Protein AF-L8I8I6-F1 (afdb_monomer_lite)

Organism: NCBI:txid72004

Sequence (66 aa):
AHHSLIEGNRNHILQALFITIALGVYFTLLQASEYYEAPFTISDGVYGSTPFVATGFHGLHVI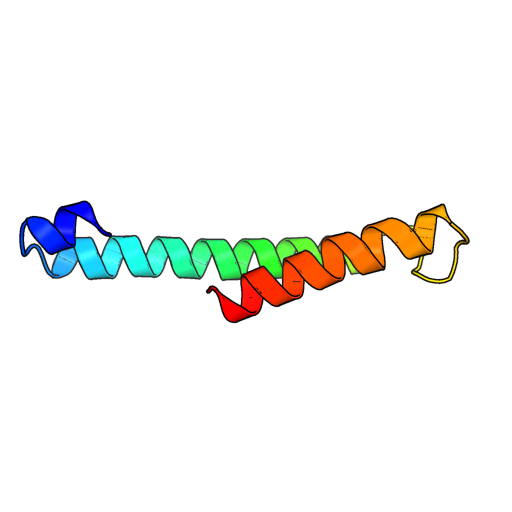IGS

Secondary structure (DSSP, 8-state):
-HHHHHTT-HHHHHHHHHHHHHHHHHHHHHHHHHHHH-SS-TTSHHHHHHHHHHHHHHHHHHHHH-

Structure (mmCIF, N/CA/C/O backbone):
data_AF-L8I8I6-F1
#
_entry.id   AF-L8I8I6-F1
#
loop_
_atom_site.group_PDB
_atom_site.id
_atom_site.type_symbol
_atom_site.label_atom_id
_atom_site.label_alt_id
_atom_site.label_comp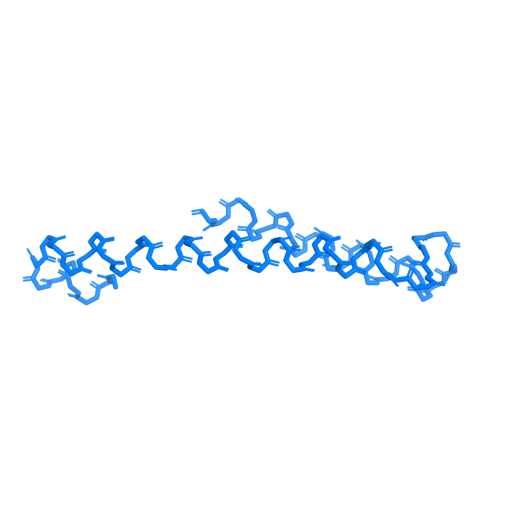_id
_atom_site.label_asym_id
_atom_site.label_entity_id
_atom_site.label_seq_id
_atom_site.pdbx_PDB_ins_code
_atom_site.Cartn_x
_atom_site.Cartn_y
_atom_site.Cartn_z
_atom_site.occupancy
_atom_site.B_iso_or_equiv
_atom_site.auth_seq_id
_atom_site.auth_comp_id
_atom_site.auth_asym_id
_atom_site.auth_atom_id
_atom_site.pdbx_PDB_model_num
ATOM 1 N N . ALA A 1 1 ? -10.414 3.041 18.509 1.00 87.62 1 ALA A N 1
ATOM 2 C CA . ALA A 1 1 ? -10.230 1.670 19.029 1.00 87.62 1 ALA A CA 1
ATOM 3 C C . ALA A 1 1 ? -9.640 1.685 20.443 1.00 87.62 1 ALA A C 1
ATOM 5 O O . ALA A 1 1 ? -10.374 1.389 21.373 1.00 87.62 1 ALA A O 1
ATOM 6 N N . HIS A 1 2 ? -8.370 2.080 20.629 1.00 95.19 2 HI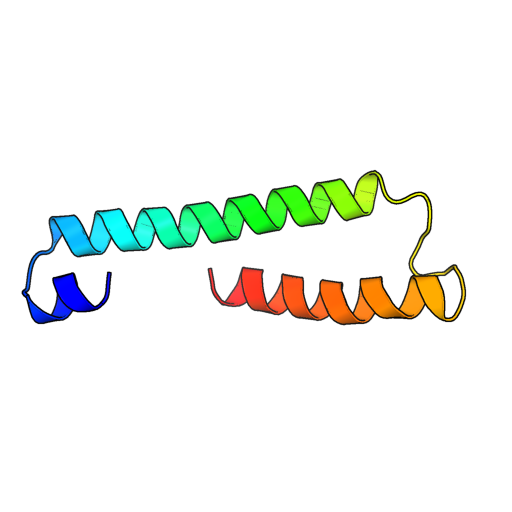S A N 1
ATOM 7 C CA . HIS A 1 2 ? -7.653 1.946 21.912 1.00 95.19 2 HIS A CA 1
ATOM 8 C C . HIS A 1 2 ? -8.318 2.628 23.129 1.00 95.19 2 HIS A C 1
ATOM 10 O O . HIS A 1 2 ? -8.501 1.976 24.149 1.00 95.19 2 HIS A O 1
ATOM 16 N N . HIS A 1 3 ? -8.751 3.894 23.041 1.00 94.94 3 HIS A N 1
ATOM 17 C CA . HIS A 1 3 ? -9.428 4.549 24.181 1.00 94.94 3 HIS A CA 1
ATOM 18 C C . HIS A 1 3 ? -10.743 3.853 24.554 1.00 94.94 3 HIS A C 1
ATOM 20 O O . HIS A 1 3 ? -10.955 3.522 25.714 1.00 94.94 3 HIS A O 1
ATOM 26 N N . SER A 1 4 ? -11.559 3.486 23.563 1.00 93.00 4 SER A N 1
ATOM 27 C CA . SER A 1 4 ? -12.798 2.730 23.785 1.00 93.00 4 SER A CA 1
ATOM 28 C C . SER A 1 4 ? -12.570 1.344 24.408 1.00 93.00 4 SER A C 1
ATOM 30 O O . SER A 1 4 ? -13.487 0.806 25.019 1.00 93.00 4 SER A O 1
ATOM 32 N N . LEU A 1 5 ? -11.366 0.767 24.270 1.00 94.25 5 LEU A N 1
ATOM 33 C CA . LEU A 1 5 ? -10.965 -0.473 24.947 1.00 94.25 5 LEU A CA 1
ATOM 34 C C . LEU A 1 5 ? -10.699 -0.234 26.435 1.00 94.25 5 LEU A C 1
ATOM 36 O O . LEU A 1 5 ? -11.186 -1.003 27.258 1.00 94.25 5 LEU A O 1
ATOM 40 N N . ILE A 1 6 ? -10.000 0.852 26.774 1.00 96.25 6 ILE A N 1
ATOM 41 C CA . ILE A 1 6 ? -9.769 1.281 28.163 1.00 96.25 6 ILE A CA 1
ATOM 42 C C . ILE A 1 6 ? -11.100 1.646 28.848 1.00 96.25 6 ILE A C 1
ATOM 44 O O . ILE A 1 6 ? -11.315 1.309 30.007 1.00 96.25 6 ILE A O 1
ATOM 48 N N . GLU A 1 7 ? -12.022 2.272 28.114 1.00 94.94 7 GLU A N 1
ATOM 49 C CA . GLU A 1 7 ? -13.374 2.637 28.569 1.00 94.94 7 GLU A CA 1
ATOM 50 C C . GLU A 1 7 ? -14.362 1.449 28.618 1.00 94.94 7 GLU A C 1
ATOM 52 O O . GLU A 1 7 ? -15.504 1.614 29.045 1.00 94.94 7 GLU A O 1
ATOM 57 N N . GLY A 1 8 ? -13.978 0.257 28.140 1.00 94.31 8 GLY A N 1
ATOM 58 C CA . GLY A 1 8 ? -14.850 -0.926 28.086 1.00 94.31 8 GLY A CA 1
ATOM 59 C C . GLY A 1 8 ? -15.999 -0.866 27.061 1.00 94.31 8 GLY A C 1
ATOM 60 O O . GLY A 1 8 ? -16.849 -1.760 27.028 1.00 94.31 8 GLY A O 1
ATOM 61 N N . ASN A 1 9 ? -16.047 0.147 26.190 1.00 95.62 9 ASN A N 1
ATOM 62 C CA . ASN A 1 9 ? -17.120 0.346 25.212 1.00 95.62 9 ASN A CA 1
ATOM 63 C C . ASN A 1 9 ? -16.946 -0.563 23.978 1.00 95.62 9 ASN A C 1
ATOM 6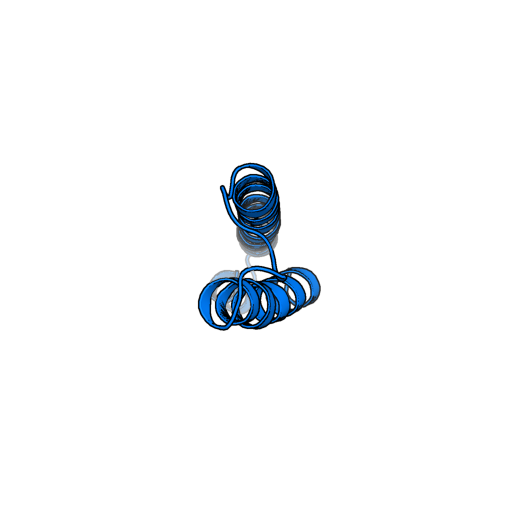5 O O . ASN A 1 9 ? -16.427 -0.156 22.934 1.00 95.62 9 ASN A O 1
ATOM 69 N N . ARG A 1 10 ? -17.432 -1.807 24.087 1.00 95.12 10 ARG A N 1
ATOM 70 C CA . ARG A 1 10 ? -17.319 -2.847 23.046 1.00 95.12 10 ARG A CA 1
ATOM 71 C C . ARG A 1 10 ? -17.770 -2.401 21.651 1.00 95.12 10 ARG A C 1
ATOM 73 O O . ARG A 1 10 ? -17.092 -2.726 20.678 1.00 95.12 10 ARG A O 1
ATOM 80 N N . ASN A 1 11 ? -18.869 -1.656 21.541 1.00 95.94 11 ASN A N 1
ATOM 81 C CA . ASN A 1 11 ? -19.400 -1.233 20.242 1.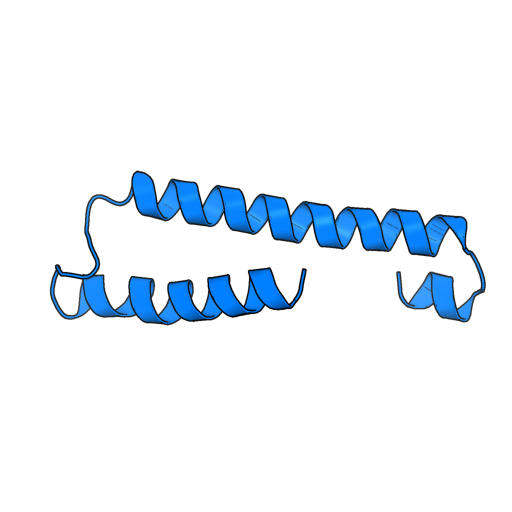00 95.94 11 ASN A CA 1
ATOM 82 C C . ASN A 1 11 ? -18.450 -0.248 19.547 1.00 95.94 11 ASN A C 1
ATOM 84 O O . ASN A 1 11 ? -18.128 -0.431 18.374 1.00 95.94 11 ASN A O 1
ATOM 88 N N . HIS A 1 12 ? -17.931 0.743 20.280 1.00 96.12 12 HIS A N 1
ATOM 89 C CA . HIS A 1 12 ? -16.999 1.728 19.722 1.00 96.12 12 HIS A CA 1
ATOM 90 C C . HIS A 1 12 ? -15.617 1.122 19.418 1.00 96.12 12 HIS A C 1
ATOM 92 O O . HIS A 1 12 ? -14.970 1.546 18.459 1.00 96.12 12 HIS A O 1
ATOM 98 N N . ILE A 1 13 ? -15.167 0.106 20.172 1.00 97.62 13 ILE A N 1
ATOM 99 C CA . ILE A 1 13 ? -13.950 -0.657 19.829 1.00 97.62 13 ILE A CA 1
ATOM 100 C C . ILE A 1 13 ? -14.111 -1.298 18.452 1.00 97.62 13 ILE A C 1
ATOM 102 O O . ILE A 1 13 ? -13.278 -1.061 17.579 1.00 97.62 13 ILE A O 1
ATOM 106 N N . LEU A 1 14 ? -15.174 -2.091 18.267 1.00 97.69 14 LEU A N 1
ATOM 107 C CA . LEU A 1 14 ? -15.408 -2.856 17.042 1.00 97.69 14 LEU A CA 1
ATOM 108 C C . LEU A 1 14 ? -15.615 -1.934 15.838 1.00 97.69 14 LEU A C 1
ATOM 110 O O . LEU A 1 14 ? -14.980 -2.142 14.810 1.00 97.69 14 LEU A O 1
ATOM 114 N N . GLN A 1 15 ? -16.425 -0.880 15.982 1.00 97.81 15 GLN A N 1
ATOM 115 C CA . GLN A 1 15 ? -16.641 0.108 14.924 1.00 97.81 15 GLN A CA 1
ATOM 116 C C . GLN A 1 15 ? -15.332 0.793 14.514 1.00 97.81 15 GLN A C 1
ATOM 118 O O . GLN A 1 15 ? -15.013 0.857 13.329 1.00 97.81 15 GLN A O 1
ATOM 123 N N . ALA A 1 16 ? -14.553 1.294 15.477 1.00 97.81 16 ALA A N 1
ATOM 124 C CA . ALA A 1 16 ? -13.324 2.013 15.163 1.00 97.81 16 ALA A CA 1
ATOM 125 C C . ALA A 1 16 ? -12.228 1.091 14.604 1.00 97.81 16 ALA A C 1
ATOM 127 O O . ALA A 1 16 ? -11.505 1.508 13.708 1.00 97.81 16 ALA A O 1
ATOM 128 N N . LEU A 1 17 ? -12.111 -0.145 15.105 1.00 97.88 17 LEU A N 1
ATOM 129 C CA . LEU A 1 17 ? -11.169 -1.132 14.571 1.00 97.88 17 LEU A CA 1
ATOM 130 C C . LEU A 1 17 ? -11.545 -1.527 13.138 1.00 97.88 17 LEU A C 1
ATOM 132 O O . LEU A 1 17 ? -10.683 -1.522 12.267 1.00 97.88 17 LEU A O 1
ATOM 136 N N . PHE A 1 18 ? -12.829 -1.784 12.872 1.00 98.19 18 PHE A N 1
ATOM 137 C CA . PHE A 1 18 ? -13.321 -2.079 11.525 1.00 98.19 18 PHE A CA 1
ATOM 138 C C . PHE A 1 18 ? -13.012 -0.945 10.536 1.00 98.19 18 PHE A C 1
ATOM 140 O O . PHE A 1 18 ? -12.541 -1.213 9.435 1.00 98.19 18 PHE A O 1
ATOM 147 N N . ILE A 1 19 ? -13.202 0.318 10.938 1.00 98.38 19 ILE A N 1
ATOM 148 C CA . ILE A 1 19 ? -12.836 1.482 10.113 1.00 98.38 19 ILE A CA 1
ATOM 149 C C . ILE A 1 19 ? -11.324 1.507 9.835 1.00 98.38 19 ILE A C 1
ATOM 151 O O . ILE A 1 19 ? -10.929 1.754 8.699 1.00 98.38 19 ILE A O 1
ATOM 155 N N . THR A 1 20 ? -10.471 1.222 10.826 1.00 98.25 20 THR A N 1
ATOM 156 C CA . THR A 1 20 ? -9.012 1.156 10.623 1.00 98.25 20 THR A CA 1
ATOM 157 C C . THR A 1 20 ? -8.619 0.071 9.614 1.00 98.25 20 THR A C 1
ATOM 159 O O . THR A 1 20 ? -7.866 0.365 8.689 1.00 98.25 20 THR A O 1
ATOM 162 N N . ILE A 1 21 ? -9.172 -1.140 9.732 1.00 98.44 21 ILE A N 1
ATOM 163 C CA . ILE A 1 21 ? -8.909 -2.249 8.796 1.00 98.44 21 ILE A CA 1
ATOM 164 C C . ILE A 1 21 ? -9.412 -1.894 7.387 1.00 98.44 21 ILE A C 1
ATOM 166 O O . ILE A 1 21 ? -8.694 -2.061 6.403 1.00 98.44 21 ILE A O 1
ATOM 170 N N . ALA A 1 22 ? -10.618 -1.326 7.276 1.00 98.44 22 ALA A N 1
ATOM 171 C CA . ALA A 1 22 ? -11.184 -0.895 5.998 1.00 98.44 22 ALA A CA 1
ATOM 172 C C . ALA A 1 22 ? -10.325 0.176 5.299 1.00 98.44 22 ALA A C 1
ATOM 174 O O . ALA A 1 22 ? -10.184 0.142 4.077 1.00 98.44 22 ALA A O 1
ATOM 175 N N . LEU A 1 23 ? -9.708 1.091 6.057 1.00 98.50 23 LEU A N 1
ATOM 176 C CA . LEU A 1 23 ? -8.764 2.076 5.519 1.00 98.50 23 LEU A CA 1
ATOM 177 C C . LEU A 1 23 ? -7.444 1.434 5.053 1.00 98.50 23 LEU A C 1
ATOM 179 O O . LEU A 1 23 ? -6.920 1.853 4.024 1.00 98.50 23 LEU A O 1
ATOM 183 N N . GLY A 1 24 ? -6.939 0.403 5.740 1.00 98.31 24 GLY A N 1
ATOM 184 C CA . GLY A 1 24 ? -5.766 -0.371 5.300 1.00 98.31 24 GLY A CA 1
ATOM 185 C C . GLY A 1 24 ? -6.014 -1.139 3.995 1.00 98.31 24 GLY A C 1
ATOM 186 O O . GLY A 1 24 ? -5.204 -1.088 3.064 1.00 98.31 24 GLY A O 1
ATOM 187 N N . VAL A 1 25 ? -7.190 -1.763 3.865 1.00 98.50 25 VAL A N 1
ATOM 188 C CA . VAL A 1 25 ? -7.637 -2.395 2.610 1.00 98.50 25 VAL A CA 1
ATOM 189 C C . VAL A 1 25 ? -7.802 -1.354 1.498 1.00 98.50 25 VAL A C 1
ATOM 191 O O . VAL A 1 25 ? -7.333 -1.572 0.383 1.00 98.50 25 VAL A O 1
ATOM 194 N N . TYR A 1 26 ? -8.410 -0.200 1.790 1.00 98.69 26 TYR A N 1
ATOM 195 C CA . TYR A 1 26 ? -8.583 0.879 0.814 1.00 98.69 26 TYR A CA 1
ATOM 196 C C . TYR A 1 26 ? -7.241 1.440 0.317 1.00 98.69 26 TYR A C 1
ATOM 198 O O . TYR A 1 26 ? -7.052 1.585 -0.889 1.00 98.69 26 TYR A O 1
ATOM 206 N N . PHE A 1 27 ? -6.280 1.669 1.218 1.00 98.56 27 PHE A N 1
ATOM 207 C CA . PHE A 1 27 ? -4.907 2.031 0.855 1.00 98.56 27 PHE A CA 1
ATOM 208 C C . PHE A 1 27 ? -4.263 0.974 -0.053 1.00 98.56 27 PHE A C 1
ATOM 210 O O . PHE A 1 27 ? -3.681 1.318 -1.076 1.00 98.56 27 PHE A O 1
ATOM 217 N N . THR A 1 28 ? -4.421 -0.312 0.272 1.00 98.50 28 THR A N 1
ATOM 218 C CA . THR A 1 28 ? -3.865 -1.417 -0.526 1.00 98.50 28 THR A CA 1
ATOM 219 C C . THR A 1 28 ? -4.447 -1.454 -1.946 1.00 98.50 28 THR A C 1
ATOM 221 O O . THR A 1 28 ? -3.709 -1.666 -2.906 1.00 98.50 28 THR A O 1
ATOM 224 N N . LEU A 1 29 ? -5.750 -1.193 -2.104 1.00 98.62 29 LEU A N 1
ATOM 225 C CA . LEU A 1 29 ? -6.397 -1.093 -3.419 1.00 98.62 29 LEU A CA 1
ATOM 226 C C . LEU A 1 29 ? -5.897 0.118 -4.220 1.00 98.62 29 LEU A C 1
ATOM 228 O O . LEU A 1 29 ? -5.622 -0.017 -5.412 1.00 98.62 29 LEU A O 1
ATOM 232 N N . LEU A 1 30 ? -5.727 1.277 -3.573 1.00 98.62 30 LEU A N 1
ATOM 233 C CA . LEU A 1 30 ? -5.137 2.456 -4.212 1.00 98.62 30 LEU A CA 1
ATOM 234 C C . LEU A 1 30 ? -3.696 2.185 -4.662 1.00 98.62 30 LEU A C 1
ATOM 236 O O . LEU A 1 30 ? -3.367 2.454 -5.816 1.00 98.62 30 LEU A O 1
ATOM 240 N N . GLN A 1 31 ? -2.868 1.579 -3.808 1.00 98.56 31 GLN A N 1
ATOM 241 C CA . GLN A 1 31 ? -1.481 1.231 -4.127 1.00 98.56 31 GLN A CA 1
ATOM 242 C C . GLN A 1 31 ? -1.388 0.241 -5.301 1.00 98.56 31 GLN A C 1
ATOM 244 O O . GLN A 1 31 ? -0.524 0.382 -6.165 1.00 98.56 31 GLN A O 1
ATOM 249 N N . ALA A 1 32 ? -2.307 -0.728 -5.380 1.00 98.50 32 ALA A N 1
ATOM 250 C CA . ALA A 1 32 ? -2.404 -1.639 -6.518 1.00 98.50 32 ALA A CA 1
ATOM 251 C C . ALA A 1 32 ? -2.809 -0.918 -7.818 1.00 98.50 32 ALA A C 1
ATOM 253 O O . ALA A 1 32 ? -2.275 -1.240 -8.878 1.00 98.50 32 ALA A O 1
ATOM 254 N N . SER A 1 33 ? -3.708 0.075 -7.749 1.00 98.69 33 SER A N 1
ATOM 255 C CA . SER A 1 33 ? -4.056 0.898 -8.918 1.00 98.69 33 SER A CA 1
ATOM 256 C C . SER A 1 33 ? -2.915 1.823 -9.355 1.00 98.69 33 SER A C 1
ATOM 258 O O . SER A 1 33 ? -2.654 1.926 -10.549 1.00 98.69 33 SER A O 1
ATOM 260 N N . GLU A 1 34 ? -2.163 2.410 -8.414 1.00 98.62 34 GLU A N 1
ATOM 261 C CA . GLU A 1 34 ? -0.965 3.206 -8.714 1.00 98.62 34 GLU A CA 1
ATOM 262 C C . GLU A 1 34 ? 0.072 2.368 -9.472 1.00 98.62 34 GLU A C 1
ATOM 264 O O . GLU A 1 34 ? 0.610 2.813 -10.480 1.00 98.62 34 GLU A O 1
ATOM 269 N N . TYR A 1 35 ? 0.306 1.125 -9.040 1.00 98.38 35 TYR A N 1
ATOM 270 C CA . TYR A 1 35 ? 1.235 0.206 -9.705 1.00 98.38 35 TYR A CA 1
ATOM 271 C C . TYR A 1 35 ? 0.786 -0.234 -11.105 1.00 98.38 35 TYR A C 1
ATOM 273 O O . TYR A 1 35 ? 1.633 -0.616 -11.909 1.00 98.38 35 TYR A O 1
ATOM 281 N N . TYR A 1 36 ? -0.518 -0.212 -11.392 1.00 98.38 36 TYR A N 1
ATOM 282 C CA . TYR A 1 36 ? -1.060 -0.559 -12.707 1.00 98.38 36 TYR A CA 1
ATOM 283 C C . TYR A 1 36 ? -1.008 0.621 -13.689 1.00 98.38 36 TYR A C 1
ATOM 285 O O . TYR A 1 36 ? -0.676 0.433 -14.856 1.00 98.38 36 TYR A O 1
ATOM 293 N N . GLU A 1 37 ? -1.300 1.834 -13.211 1.00 98.50 37 GLU A N 1
ATOM 294 C CA . GLU A 1 37 ? -1.301 3.068 -14.012 1.00 98.50 37 GLU A CA 1
ATOM 295 C C . GLU A 1 37 ? 0.094 3.722 -14.129 1.00 98.50 37 GLU A C 1
ATOM 297 O O . GLU A 1 37 ? 0.282 4.660 -14.908 1.00 98.50 37 GLU A O 1
ATOM 302 N N . ALA A 1 38 ? 1.090 3.260 -13.362 1.00 98.06 38 ALA A N 1
ATOM 303 C CA . ALA A 1 38 ? 2.452 3.785 -13.409 1.00 98.06 38 ALA A CA 1
ATOM 304 C C . ALA A 1 38 ? 3.065 3.633 -14.821 1.00 98.06 38 ALA A C 1
ATOM 306 O O . ALA A 1 38 ? 3.188 2.515 -15.324 1.00 98.06 38 ALA A O 1
ATOM 307 N N . PRO A 1 39 ? 3.556 4.718 -15.457 1.00 98.00 39 PRO A N 1
ATOM 308 C CA . PRO A 1 39 ? 4.151 4.664 -16.797 1.00 98.00 39 PRO A CA 1
ATOM 309 C C . PRO A 1 39 ? 5.594 4.116 -16.798 1.00 98.00 39 PRO A C 1
ATOM 311 O O . PRO A 1 39 ? 6.350 4.350 -17.739 1.00 98.00 39 PRO A O 1
ATOM 314 N N . PHE A 1 40 ? 5.995 3.438 -15.722 1.00 98.38 40 PHE A N 1
ATOM 315 C CA . PHE A 1 40 ? 7.312 2.852 -15.496 1.00 98.38 40 PHE A CA 1
ATOM 316 C C . PHE A 1 40 ? 7.173 1.601 -14.619 1.00 98.38 40 PHE A C 1
ATOM 318 O O . PHE A 1 40 ? 6.204 1.419 -13.887 1.00 98.38 40 PHE A O 1
ATOM 325 N N . THR A 1 41 ? 8.177 0.741 -14.679 1.00 98.25 41 THR A N 1
ATOM 326 C CA . THR A 1 41 ? 8.229 -0.590 -14.076 1.00 98.25 41 THR A CA 1
ATOM 327 C C . THR A 1 41 ? 9.432 -0.719 -13.141 1.00 98.25 41 THR A C 1
ATOM 329 O O . THR A 1 41 ? 10.336 0.116 -13.137 1.00 98.25 41 THR A O 1
ATOM 332 N N . ILE A 1 42 ? 9.505 -1.815 -12.382 1.00 98.31 42 ILE A N 1
ATOM 333 C CA . ILE A 1 42 ? 10.674 -2.142 -11.546 1.00 98.31 42 ILE A CA 1
ATOM 334 C C . ILE A 1 42 ? 11.990 -2.259 -12.345 1.00 98.31 42 ILE A C 1
ATOM 336 O O . ILE A 1 42 ? 13.071 -2.110 -11.776 1.00 98.31 42 ILE A O 1
ATOM 340 N N . SER A 1 43 ? 11.908 -2.488 -13.660 1.00 98.38 43 SER A N 1
ATOM 341 C CA . SER A 1 43 ? 13.061 -2.621 -14.557 1.00 98.38 43 SER A CA 1
ATOM 342 C C . SER A 1 43 ? 13.620 -1.282 -15.057 1.00 98.38 43 SER A C 1
ATOM 344 O O . SER A 1 43 ? 14.701 -1.270 -15.647 1.00 98.38 43 SER A O 1
ATOM 346 N N . ASP A 1 44 ? 12.943 -0.153 -14.807 1.00 98.06 44 ASP A N 1
ATOM 347 C CA . ASP A 1 44 ? 13.323 1.168 -15.332 1.00 98.06 44 ASP A CA 1
ATOM 348 C C . ASP A 1 44 ? 14.418 1.856 -14.495 1.00 98.06 44 ASP A C 1
ATOM 350 O O . ASP A 1 44 ? 14.273 2.952 -13.943 1.00 98.06 44 ASP A O 1
ATOM 354 N N . GLY A 1 45 ? 15.561 1.172 -14.412 1.00 97.94 45 GLY A N 1
ATOM 355 C CA . GLY A 1 45 ? 16.802 1.666 -13.826 1.00 97.94 45 GLY A CA 1
ATOM 356 C C . GLY A 1 45 ? 16.723 1.938 -12.323 1.00 97.94 45 GLY A C 1
ATOM 357 O O . GLY A 1 45 ? 15.922 1.355 -11.591 1.00 97.94 45 GLY A O 1
ATOM 358 N N . VAL A 1 46 ? 17.589 2.838 -11.844 1.00 98.50 46 VAL A N 1
ATOM 359 C CA . VAL A 1 46 ? 17.650 3.215 -10.418 1.00 98.50 46 VAL A CA 1
ATOM 360 C C . VAL A 1 46 ? 16.371 3.907 -9.946 1.00 98.50 46 VAL A C 1
ATOM 362 O O . VAL A 1 46 ? 16.007 3.777 -8.780 1.00 98.50 46 VAL A O 1
ATOM 365 N N . TYR A 1 47 ? 15.659 4.599 -10.845 1.00 98.12 47 TYR A N 1
ATOM 366 C CA . TYR A 1 47 ? 14.342 5.124 -10.515 1.00 98.12 47 TYR A CA 1
ATOM 367 C C . TYR A 1 47 ? 13.372 3.967 -10.315 1.00 98.12 47 TYR A C 1
ATOM 369 O O . TYR A 1 47 ? 13.041 3.719 -9.173 1.00 98.12 47 TYR A O 1
ATOM 377 N N . GLY A 1 48 ? 13.005 3.189 -11.338 1.00 98.31 48 GLY A N 1
ATOM 378 C CA . GLY A 1 48 ? 11.996 2.126 -11.219 1.00 98.31 48 GLY A CA 1
ATOM 379 C C . GLY A 1 48 ? 12.268 1.103 -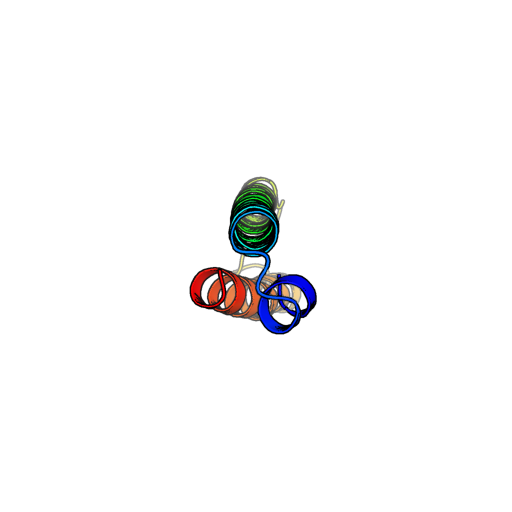10.106 1.00 98.31 48 GLY A C 1
ATOM 380 O O . GLY A 1 48 ? 11.370 0.745 -9.346 1.00 98.31 48 GLY A O 1
ATOM 381 N N . SER A 1 49 ? 13.523 0.696 -9.915 1.00 98.31 49 SER A N 1
ATOM 382 C CA . SER A 1 49 ? 13.885 -0.227 -8.829 1.00 98.31 49 SER A CA 1
ATOM 383 C C . SER A 1 49 ? 13.696 0.340 -7.412 1.00 98.31 49 SER A C 1
ATOM 385 O O . SER A 1 49 ? 13.498 -0.444 -6.486 1.00 98.31 49 SER A O 1
ATOM 387 N N . THR A 1 50 ? 13.707 1.664 -7.197 1.00 98.50 50 THR A N 1
ATOM 388 C CA . THR A 1 50 ? 13.643 2.240 -5.838 1.00 98.50 50 THR A CA 1
ATOM 389 C C . THR A 1 50 ? 12.238 2.366 -5.226 1.00 98.50 50 THR A C 1
ATOM 391 O O . THR A 1 50 ? 12.093 1.884 -4.099 1.00 98.50 50 THR A O 1
ATOM 394 N N . PRO A 1 51 ? 11.180 2.918 -5.869 1.00 98.56 51 PRO A N 1
ATOM 395 C CA . PRO A 1 51 ? 9.847 2.939 -5.291 1.00 98.56 51 PRO A CA 1
ATOM 396 C C . PRO A 1 51 ? 9.269 1.529 -5.272 1.00 98.56 51 PRO A C 1
ATOM 398 O O . PRO A 1 51 ? 8.825 1.114 -4.217 1.00 98.56 51 PRO A O 1
ATOM 401 N N . PHE A 1 52 ? 9.353 0.734 -6.346 1.00 98.44 52 PHE A N 1
ATOM 402 C CA . PHE A 1 52 ? 8.752 -0.606 -6.328 1.00 98.44 52 PHE A CA 1
ATOM 403 C C . PHE A 1 52 ? 9.336 -1.510 -5.228 1.00 98.44 52 PHE A C 1
ATOM 405 O O . PHE A 1 52 ? 8.592 -2.281 -4.631 1.00 98.44 52 PHE A O 1
ATOM 412 N N . VAL A 1 53 ? 10.622 -1.375 -4.873 1.00 98.56 53 VAL A N 1
ATOM 413 C CA . VAL A 1 53 ? 11.170 -2.054 -3.685 1.00 98.56 53 VAL A CA 1
ATOM 414 C C . VAL A 1 53 ? 10.730 -1.361 -2.389 1.00 98.56 53 VAL A C 1
ATOM 416 O O . VAL A 1 53 ? 10.197 -2.029 -1.507 1.00 98.56 53 VAL A O 1
ATOM 419 N N . ALA A 1 54 ? 10.910 -0.045 -2.242 1.00 98.56 54 ALA A N 1
ATOM 420 C CA . ALA A 1 54 ? 10.619 0.653 -0.984 1.00 98.56 54 ALA A CA 1
ATOM 421 C C . ALA A 1 54 ? 9.117 0.690 -0.638 1.00 98.56 54 ALA A C 1
ATOM 423 O O . ALA A 1 54 ? 8.722 0.310 0.467 1.00 98.56 54 ALA A O 1
ATOM 424 N N . THR A 1 55 ? 8.268 1.106 -1.581 1.00 98.31 55 THR A N 1
ATOM 425 C CA . THR A 1 55 ? 6.806 1.108 -1.436 1.00 98.31 55 THR A CA 1
ATOM 426 C C . THR A 1 55 ? 6.229 -0.304 -1.493 1.00 98.31 55 THR A C 1
ATOM 428 O O . THR A 1 55 ? 5.243 -0.561 -0.810 1.00 98.31 55 THR A O 1
ATOM 431 N N . GLY A 1 56 ? 6.874 -1.254 -2.183 1.00 98.38 56 GLY A N 1
ATOM 432 C CA . GLY A 1 56 ? 6.444 -2.658 -2.207 1.00 98.38 56 GLY A CA 1
ATOM 433 C C . GLY A 1 56 ? 6.658 -3.353 -0.864 1.00 98.38 56 GLY A C 1
ATOM 434 O O . GLY A 1 56 ? 5.745 -3.992 -0.339 1.00 98.38 56 GLY A O 1
ATOM 435 N N . PHE A 1 57 ? 7.825 -3.153 -0.239 1.00 98.56 57 PHE A N 1
ATOM 436 C CA . PHE A 1 57 ? 8.044 -3.582 1.143 1.00 98.56 57 PHE A CA 1
ATOM 437 C C . PHE A 1 57 ? 7.096 -2.866 2.107 1.00 98.56 57 PHE A C 1
ATOM 439 O O . PHE A 1 57 ? 6.549 -3.521 2.991 1.00 98.56 57 PHE A O 1
ATOM 446 N N . HIS A 1 58 ? 6.850 -1.563 1.949 1.00 98.50 58 HIS A N 1
ATOM 447 C CA . HIS A 1 58 ? 5.860 -0.861 2.770 1.00 98.50 58 HIS A CA 1
ATOM 448 C C . HIS A 1 58 ? 4.450 -1.462 2.619 1.00 98.50 58 HIS A C 1
ATOM 450 O O . HIS A 1 58 ? 3.818 -1.768 3.627 1.00 98.50 58 HIS A O 1
ATOM 456 N N . GLY A 1 59 ? 3.992 -1.721 1.391 1.00 98.12 59 GLY A N 1
ATOM 457 C CA . GLY A 1 59 ? 2.703 -2.354 1.106 1.00 98.12 59 GLY A CA 1
ATOM 458 C C . GLY A 1 59 ? 2.573 -3.741 1.739 1.00 98.12 59 GLY A C 1
ATOM 459 O O . GLY A 1 59 ? 1.551 -4.039 2.351 1.00 98.12 59 GLY A O 1
ATOM 460 N N . LEU A 1 60 ? 3.637 -4.554 1.707 1.00 98.44 60 LEU A N 1
ATOM 461 C CA . LEU A 1 60 ? 3.690 -5.830 2.429 1.00 98.44 60 LEU A CA 1
ATOM 462 C C . LEU A 1 60 ? 3.502 -5.647 3.948 1.00 98.44 60 LEU A C 1
ATOM 464 O O . LEU A 1 60 ? 2.751 -6.403 4.563 1.00 98.44 60 LEU A O 1
ATOM 468 N N . HIS A 1 61 ? 4.134 -4.636 4.556 1.00 98.25 61 HIS A N 1
ATOM 469 C CA . HIS A 1 61 ? 3.942 -4.333 5.980 1.00 98.25 61 HIS A CA 1
ATOM 470 C C . HIS A 1 61 ? 2.516 -3.844 6.284 1.00 98.25 61 HIS A C 1
ATOM 472 O O . HIS A 1 61 ? 1.973 -4.206 7.326 1.00 98.25 61 HIS A O 1
ATOM 478 N N . VAL A 1 62 ? 1.890 -3.070 5.388 1.00 98.19 62 VAL A N 1
ATOM 479 C CA . VAL A 1 62 ? 0.488 -2.642 5.542 1.00 98.19 62 VAL A CA 1
ATOM 480 C C . VAL A 1 62 ? -0.463 -3.838 5.470 1.00 98.19 62 VAL A C 1
ATOM 482 O O . VAL A 1 62 ? -1.345 -3.945 6.318 1.00 98.19 62 VAL A O 1
ATOM 485 N N . ILE A 1 63 ? -0.255 -4.771 4.534 1.00 97.75 63 ILE A N 1
ATOM 486 C CA . ILE A 1 63 ? -1.071 -5.993 4.404 1.00 97.75 63 ILE A CA 1
ATOM 487 C C . ILE A 1 63 ? -0.939 -6.896 5.641 1.00 97.75 63 ILE A C 1
ATOM 489 O O . ILE A 1 63 ? -1.929 -7.467 6.079 1.00 97.75 63 ILE A O 1
ATOM 493 N N . ILE A 1 64 ? 0.259 -7.021 6.222 1.00 98.12 64 ILE A N 1
ATOM 494 C CA . ILE A 1 64 ? 0.483 -7.816 7.447 1.00 98.12 64 ILE A CA 1
ATOM 495 C C . ILE A 1 64 ? -0.100 -7.126 8.695 1.00 98.12 64 ILE A C 1
ATOM 497 O O . ILE A 1 64 ? -0.466 -7.802 9.655 1.00 98.12 64 ILE A O 1
ATOM 501 N N . GLY A 1 65 ? -0.154 -5.791 8.706 1.00 96.62 65 GLY A N 1
ATOM 502 C CA . GLY A 1 65 ? -0.636 -4.989 9.834 1.00 96.62 65 GLY A CA 1
ATOM 503 C C . GLY A 1 65 ? -2.129 -4.634 9.817 1.00 96.62 65 GLY A C 1
ATOM 504 O O . GLY A 1 65 ? -2.577 -3.995 10.771 1.00 96.62 65 GLY A O 1
ATOM 505 N N . SER A 1 66 ? -2.865 -4.999 8.759 1.00 91.88 66 SER A N 1
ATOM 506 C CA . SER A 1 66 ? -4.307 -4.732 8.581 1.00 91.88 66 SER A CA 1
ATOM 507 C C . SER A 1 66 ? -5.168 -5.930 8.982 1.00 91.88 66 SER A C 1
ATOM 509 O O . SER A 1 66 ? -6.149 -5.699 9.721 1.00 91.88 66 SER A O 1
#

InterPro domains:
  IPR000298 Cytochrome c oxidase subunit III-like [PF00510] (1-66)
  IPR000298 Cytochrome c oxidase subunit III-like [PS50253] (1-66)
  IPR013833 Cytochrome c oxidase, subunit III, 4-helical bundle [G3DSA:1.20.120.80] (1-66)
  IPR024791 Cytochrome c oxidase subunit III [PTHR11403] (1-66)
  IPR035973 Cytochrome c oxidase subunit III-like superfamily [SSF81452] (1-65)

Foldseek 3Di:
DVVCVVVVPVVCVVVVVVVVLVVLVVVLVVVVVCQVPPPDACPPPPVRVPCCVVVVVVNVVSVVVD

Radius of gyration: 16.73 Å; chains: 1; bounding box: 37×13×45 Å

pLDDT: mean 97.49, std 1.92, range [87.62, 98.69]